Protein AF-A0A7D8UNP5-F1 (afdb_monomer)

Foldseek 3Di:
DPPDDPVVVCVVVVVLQVVLLVVLVVVDPDPVSSVVSSVVSSVCVCVVVVVVVVVVVVVVVVD

Sequence (63 aa):
MLSISPLYLLYFLPLLVVISLVYGATRHEDLSRILRHAGHTAYWLIAFMGVIFAVLWLVGLLV

Mean predicted aligned error: 3.93 Å

Secondary structure (DSSP, 8-state):
--SS-GGGGGGHHHHHHHHHHHHHHTT-SSHHHHHHHHHHHHHHHHHHHHHHHHHHHHHHHH-

pLDDT: mean 94.08, std 7.32, range [52.62, 98.44]

Solvent-accessible surface area (backbone atoms only — not comparable to full-atom values): 3578 Å² total; per-residue (Å²): 130,81,94,60,66,76,72,64,61,59,60,50,54,64,53,46,53,50,55,17,44,54,61,15,51,76,76,36,88,51,66,70,60,14,52,54,44,12,52,52,48,40,51,50,54,51,50,53,54,49,50,53,49,51,52,53,52,52,52,66,72,77,107

Radius of gyration: 15.52 Å; Cα contacts (8 Å, |Δi|>4): 27; chains: 1; bounding box: 37×17×43 Å

Structure (mmCIF, N/CA/C/O backbone):
data_AF-A0A7D8UNP5-F1
#
_entry.id   AF-A0A7D8UNP5-F1
#
loop_
_atom_site.group_PDB
_atom_site.id
_atom_site.type_symbol
_atom_site.label_atom_id
_atom_site.label_alt_id
_atom_site.label_comp_id
_atom_site.label_asym_id
_atom_site.label_entity_id
_atom_site.label_seq_id
_atom_site.pdbx_PDB_ins_code
_atom_site.Cartn_x
_atom_site.Cartn_y
_atom_site.Cartn_z
_atom_site.occupancy
_atom_site.B_iso_or_equiv
_atom_site.auth_seq_id
_atom_site.auth_comp_id
_atom_site.auth_asym_id
_atom_site.auth_atom_id
_atom_site.pdbx_PDB_model_num
ATOM 1 N N . MET A 1 1 ? 18.553 4.300 -15.902 1.00 52.62 1 MET A N 1
ATOM 2 C CA . MET A 1 1 ? 18.785 4.693 -14.492 1.00 52.62 1 MET A CA 1
ATOM 3 C C . MET A 1 1 ? 17.420 4.860 -13.849 1.00 52.62 1 MET A C 1
ATOM 5 O O . MET A 1 1 ? 16.581 5.496 -14.471 1.00 52.62 1 MET A O 1
ATOM 9 N N . LEU A 1 2 ? 17.154 4.253 -12.688 1.00 66.00 2 LEU A N 1
ATOM 10 C CA . LEU A 1 2 ? 15.903 4.522 -11.971 1.00 66.00 2 LEU A CA 1
ATOM 11 C C . LEU A 1 2 ? 15.932 5.978 -11.498 1.00 66.00 2 LEU A C 1
ATOM 13 O O . LEU A 1 2 ? 16.853 6.373 -10.788 1.00 66.00 2 LEU A O 1
ATOM 17 N N . SER A 1 3 ? 14.946 6.771 -11.916 1.00 8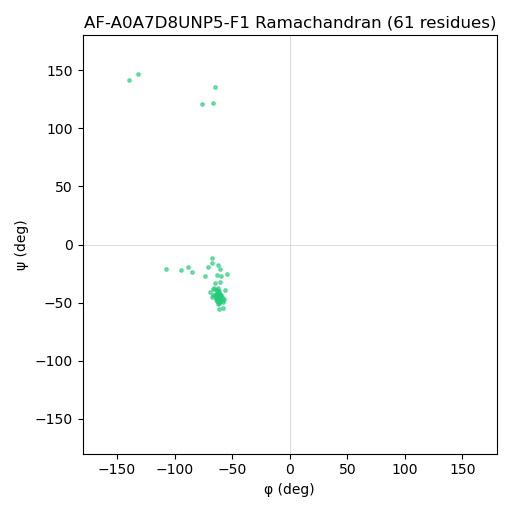0.88 3 SER A N 1
ATOM 18 C CA . SER A 1 3 ? 14.855 8.206 -11.609 1.00 80.88 3 SER A CA 1
ATOM 19 C C . SER A 1 3 ? 14.592 8.490 -10.126 1.00 80.88 3 SER A C 1
ATOM 21 O O . SER A 1 3 ? 14.685 9.634 -9.693 1.00 80.88 3 SER A O 1
ATOM 23 N N . ILE A 1 4 ? 14.237 7.458 -9.356 1.00 84.06 4 ILE A N 1
ATOM 24 C CA . ILE A 1 4 ? 13.863 7.539 -7.945 1.00 84.06 4 ILE A CA 1
ATOM 25 C C . ILE A 1 4 ? 14.604 6.481 -7.125 1.00 84.06 4 ILE A C 1
ATOM 27 O O . ILE A 1 4 ? 14.870 5.375 -7.601 1.00 84.06 4 ILE A O 1
ATOM 31 N N . SER A 1 5 ? 14.921 6.818 -5.873 1.00 90.56 5 SER A N 1
ATOM 32 C CA . SER A 1 5 ? 15.514 5.870 -4.927 1.00 90.56 5 SER A CA 1
ATOM 33 C C . SER A 1 5 ? 14.519 4.743 -4.612 1.00 90.56 5 SER A C 1
ATOM 35 O O . SER A 1 5 ? 13.360 5.047 -4.324 1.00 90.56 5 SER A O 1
ATOM 37 N N . PRO A 1 6 ? 14.939 3.461 -4.584 1.00 87.12 6 PRO A N 1
ATOM 38 C CA . PRO A 1 6 ? 14.064 2.341 -4.224 1.00 87.12 6 PRO A CA 1
ATOM 39 C C . PRO A 1 6 ? 13.365 2.500 -2.867 1.00 87.12 6 PRO A C 1
ATOM 41 O O . PRO A 1 6 ? 12.277 1.967 -2.672 1.00 87.12 6 PRO A O 1
ATOM 44 N N . LEU A 1 7 ? 13.940 3.281 -1.945 1.00 91.69 7 LEU A N 1
ATOM 45 C CA . LEU A 1 7 ? 13.321 3.599 -0.653 1.00 91.69 7 LEU A CA 1
ATOM 46 C C . LEU A 1 7 ? 11.973 4.321 -0.792 1.00 91.69 7 LEU A C 1
ATOM 48 O O . LEU A 1 7 ? 11.124 4.164 0.080 1.00 91.69 7 LEU A O 1
ATOM 52 N N . TYR A 1 8 ? 11.736 5.055 -1.885 1.00 90.81 8 TYR A N 1
ATOM 53 C CA . TYR A 1 8 ? 10.448 5.715 -2.132 1.00 90.81 8 TYR A CA 1
ATOM 54 C C . TYR A 1 8 ? 9.301 4.716 -2.274 1.00 90.81 8 TYR A C 1
ATOM 56 O O . TYR A 1 8 ? 8.161 5.052 -1.959 1.00 90.81 8 TYR A O 1
ATOM 64 N N . LEU A 1 9 ? 9.586 3.480 -2.698 1.00 88.12 9 LEU A N 1
ATOM 65 C CA . LEU A 1 9 ? 8.563 2.443 -2.778 1.00 88.12 9 LEU A CA 1
ATOM 66 C C . LEU A 1 9 ? 7.969 2.165 -1.397 1.00 88.12 9 LEU A C 1
ATOM 68 O O . LEU A 1 9 ? 6.771 1.945 -1.299 1.00 88.12 9 LEU A O 1
ATOM 72 N N . LEU A 1 10 ? 8.744 2.284 -0.314 1.00 93.38 10 LEU A N 1
ATOM 73 C CA . LEU A 1 10 ? 8.255 2.032 1.045 1.00 93.38 10 LEU A CA 1
ATOM 74 C C . LEU A 1 10 ? 7.107 2.958 1.465 1.00 93.38 10 LEU A C 1
ATOM 76 O O . LEU A 1 10 ? 6.337 2.580 2.345 1.00 93.38 10 LEU A O 1
ATOM 80 N N . TYR A 1 11 ? 6.928 4.117 0.820 1.00 92.81 11 TYR A N 1
ATOM 81 C CA . TYR A 1 11 ? 5.773 4.984 1.068 1.00 92.81 11 TYR A CA 1
ATOM 82 C C . TYR A 1 11 ? 4.431 4.325 0.722 1.00 92.81 11 TYR A C 1
ATOM 84 O O . TYR A 1 11 ? 3.400 4.753 1.243 1.00 92.81 11 TYR A O 1
ATOM 92 N N . PHE A 1 12 ? 4.419 3.249 -0.074 1.00 93.75 12 PHE A N 1
ATOM 93 C CA . PHE A 1 12 ? 3.198 2.481 -0.324 1.00 93.75 12 PHE A CA 1
ATOM 94 C C . PHE A 1 12 ? 2.667 1.805 0.952 1.00 93.75 12 PHE A C 1
ATOM 96 O O . PHE A 1 12 ? 1.454 1.689 1.110 1.00 93.75 12 PHE A O 1
ATOM 103 N N . LEU A 1 13 ? 3.543 1.376 1.871 1.00 96.00 13 LEU A N 1
ATOM 104 C CA . LEU A 1 13 ? 3.156 0.631 3.074 1.00 96.00 13 LEU A CA 1
ATOM 105 C C . LEU A 1 13 ? 2.222 1.425 4.001 1.00 96.00 13 LEU A C 1
ATOM 107 O O . LEU A 1 13 ? 1.129 0.927 4.281 1.00 96.00 13 LEU A O 1
ATOM 111 N N . PRO A 1 14 ? 2.574 2.643 4.469 1.00 97.00 14 PRO A N 1
ATOM 112 C CA . PRO A 1 14 ? 1.678 3.410 5.330 1.00 97.00 14 PRO A CA 1
ATOM 113 C C . PRO A 1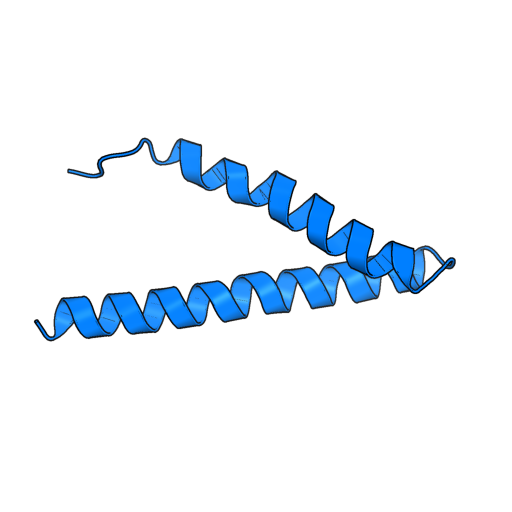 14 ? 0.364 3.759 4.619 1.00 97.00 14 PRO A C 1
ATOM 115 O O . PRO A 1 14 ? -0.694 3.684 5.239 1.00 97.00 14 PRO A O 1
ATOM 118 N N . LEU A 1 15 ? 0.401 4.061 3.316 1.00 96.38 15 LEU A N 1
ATOM 119 C CA . LEU A 1 15 ? -0.804 4.332 2.525 1.00 96.38 15 LEU A CA 1
ATOM 120 C C . LEU A 1 15 ? -1.733 3.115 2.462 1.00 96.38 15 LEU A C 1
ATOM 122 O O . LEU A 1 15 ? -2.931 3.240 2.715 1.00 96.38 15 LEU A O 1
ATOM 126 N N . LEU A 1 16 ? -1.181 1.935 2.173 1.00 97.38 16 LEU A N 1
ATOM 127 C CA . LEU A 1 16 ? -1.937 0.689 2.107 1.00 97.38 16 LEU A CA 1
ATOM 128 C C . LEU A 1 16 ? -2.602 0.374 3.450 1.00 97.38 16 LEU A C 1
ATOM 130 O O . LEU A 1 16 ? -3.785 0.029 3.477 1.00 97.38 16 LEU A O 1
ATOM 134 N N . VAL A 1 17 ? -1.856 0.512 4.550 1.00 97.44 17 VAL A N 1
ATOM 135 C CA . VAL A 1 17 ? -2.362 0.268 5.907 1.00 97.44 17 VAL A CA 1
ATOM 136 C C . VAL A 1 17 ? -3.508 1.225 6.233 1.00 97.44 17 VAL A C 1
ATOM 138 O O . VAL A 1 17 ? -4.581 0.770 6.629 1.00 97.44 17 VAL A O 1
ATOM 141 N N . VAL A 1 18 ? -3.318 2.532 6.018 1.00 98.00 18 VAL A N 1
ATOM 142 C CA . VAL A 1 18 ? -4.328 3.552 6.340 1.00 98.00 18 VAL A CA 1
ATOM 143 C C . VAL A 1 18 ? -5.604 3.343 5.527 1.00 98.00 18 VAL A C 1
ATOM 145 O O . VAL A 1 18 ? -6.682 3.248 6.110 1.00 98.00 18 VAL A O 1
ATOM 148 N N . ILE A 1 19 ? -5.507 3.213 4.201 1.00 96.81 19 ILE A N 1
ATOM 149 C CA . ILE A 1 19 ? -6.685 3.067 3.330 1.00 96.81 19 ILE A CA 1
ATOM 150 C C . ILE A 1 19 ? -7.463 1.791 3.676 1.00 96.81 19 ILE A C 1
ATOM 152 O O . ILE A 1 19 ? -8.691 1.818 3.778 1.00 96.81 19 ILE A O 1
ATOM 156 N N . SER A 1 20 ? -6.757 0.683 3.907 1.00 97.38 20 SER A N 1
ATOM 157 C 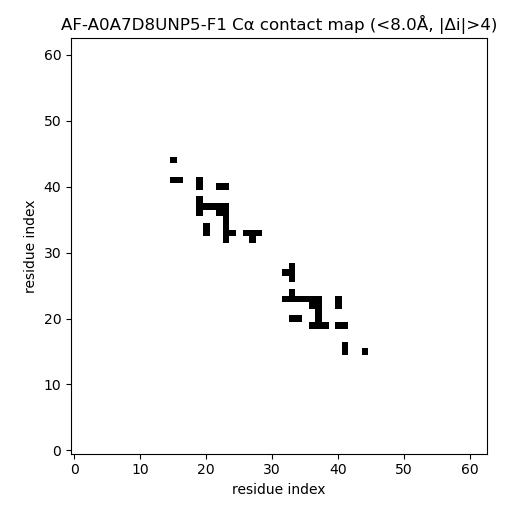CA .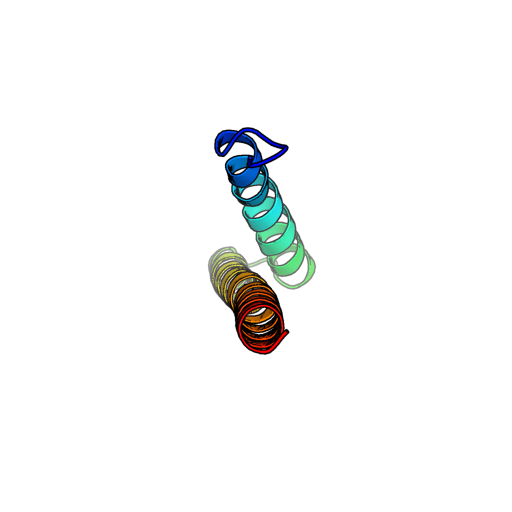 SER A 1 20 ? -7.385 -0.605 4.210 1.00 97.38 20 SER A CA 1
ATOM 158 C C . SER A 1 20 ? -8.109 -0.592 5.557 1.00 97.38 20 SER A C 1
ATOM 160 O O . SER A 1 20 ? -9.240 -1.075 5.651 1.00 97.38 20 SER A O 1
ATOM 162 N N . LEU A 1 21 ? -7.493 -0.008 6.592 1.00 97.25 21 LEU A N 1
ATOM 163 C CA . LEU A 1 21 ? -8.104 0.114 7.918 1.00 97.25 21 LEU A CA 1
ATOM 164 C C . LEU A 1 21 ? -9.305 1.061 7.911 1.00 97.25 21 LEU A C 1
ATOM 166 O O . LEU A 1 21 ? -10.352 0.696 8.441 1.00 97.25 21 LEU A O 1
ATOM 170 N N . VAL A 1 22 ? -9.192 2.233 7.278 1.00 97.06 22 VAL A N 1
ATOM 171 C CA . VAL A 1 22 ? -10.297 3.203 7.174 1.00 97.06 22 VAL A CA 1
ATOM 172 C C . VAL A 1 22 ? -11.487 2.585 6.438 1.00 97.06 22 VAL A C 1
ATOM 174 O O . VAL A 1 22 ? -12.629 2.700 6.886 1.00 97.06 22 VAL A O 1
ATOM 177 N N . TYR A 1 23 ? -11.235 1.851 5.353 1.00 94.88 23 TYR A N 1
ATOM 178 C CA . TYR A 1 23 ? -12.292 1.138 4.640 1.00 94.88 23 TYR A CA 1
ATOM 179 C C . TYR A 1 23 ? -12.985 0.082 5.520 1.00 94.88 23 TYR A C 1
ATOM 181 O O . TYR A 1 23 ? -14.210 -0.011 5.532 1.00 94.88 23 TYR A O 1
ATOM 189 N N . GLY A 1 24 ? -12.225 -0.699 6.295 1.00 93.50 24 GLY A N 1
ATOM 190 C CA . GLY A 1 24 ? -12.796 -1.684 7.218 1.00 93.50 24 GLY A CA 1
ATOM 191 C C . GLY A 1 24 ? -13.616 -1.047 8.347 1.00 93.50 24 GLY A C 1
ATOM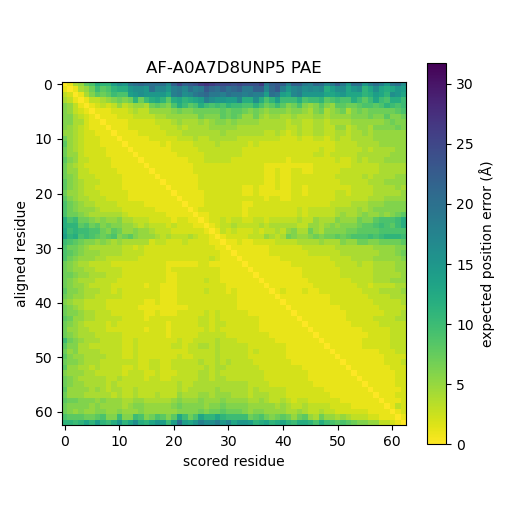 192 O O . GLY A 1 24 ? -14.716 -1.521 8.644 1.00 93.50 24 GLY A O 1
ATOM 193 N N . ALA A 1 25 ? -13.093 0.034 8.934 1.00 95.38 25 ALA A N 1
ATOM 194 C CA . ALA A 1 25 ? -13.645 0.723 10.102 1.00 95.38 25 ALA A CA 1
ATOM 195 C C . ALA A 1 25 ? -14.900 1.553 9.800 1.00 95.38 25 ALA A C 1
ATOM 197 O O . ALA A 1 25 ? -15.748 1.718 10.666 1.00 95.38 25 ALA A O 1
AT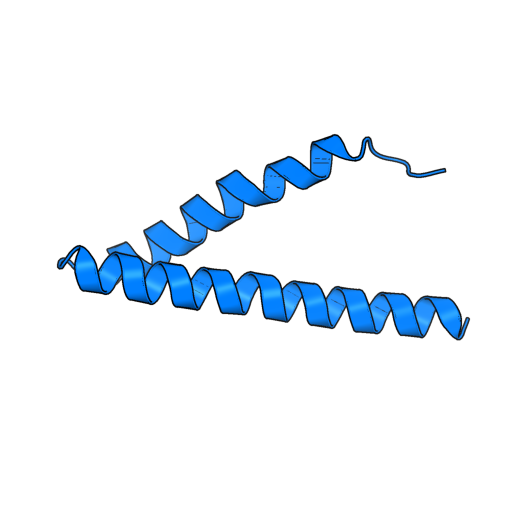OM 198 N N . THR A 1 26 ? -15.064 2.040 8.570 1.00 95.44 26 THR A N 1
ATOM 199 C CA . THR A 1 26 ? -16.285 2.770 8.172 1.00 95.44 26 THR A CA 1
ATOM 200 C C . THR A 1 26 ? -17.518 1.870 8.056 1.00 95.44 26 THR A C 1
ATOM 202 O O . THR A 1 26 ? -18.641 2.367 8.085 1.00 95.44 26 THR A O 1
ATOM 205 N N . ARG A 1 27 ? -17.331 0.549 7.923 1.00 88.56 27 ARG A N 1
ATOM 206 C CA . ARG A 1 27 ? -18.419 -0.414 7.687 1.00 88.56 27 ARG A CA 1
ATOM 207 C C . ARG A 1 27 ? -18.747 -1.289 8.897 1.00 88.56 27 ARG A C 1
ATOM 209 O O . ARG A 1 27 ? -19.828 -1.872 8.949 1.00 88.56 27 ARG A O 1
ATOM 216 N N . HIS A 1 28 ? -17.818 -1.428 9.836 1.00 92.88 28 HIS A N 1
ATOM 217 C CA . HIS A 1 28 ? -17.954 -2.341 10.964 1.00 92.88 28 HIS A CA 1
ATOM 218 C C . HIS A 1 28 ? -17.434 -1.690 12.240 1.00 92.88 28 HIS A C 1
ATOM 220 O O . HIS A 1 28 ? -16.394 -1.046 12.218 1.00 92.88 28 HIS A O 1
ATOM 226 N N . GLU A 1 29 ? -18.121 -1.937 13.351 1.00 91.69 29 GLU A N 1
ATOM 227 C CA . GLU A 1 29 ? -17.687 -1.515 14.691 1.00 91.69 29 GLU A CA 1
ATOM 228 C C . GLU A 1 29 ? -16.914 -2.626 15.420 1.00 91.69 29 GLU A C 1
ATOM 230 O O . GLU A 1 29 ? -16.118 -2.371 16.318 1.00 91.69 29 GLU A O 1
ATOM 235 N N . ASP A 1 30 ? -17.118 -3.880 15.007 1.00 97.06 30 ASP A N 1
ATOM 236 C CA . ASP A 1 30 ? -16.415 -5.038 15.552 1.00 97.06 30 ASP A CA 1
ATOM 237 C C . ASP A 1 30 ? -14.982 -5.120 15.006 1.00 97.06 30 ASP A C 1
ATOM 239 O O . ASP A 1 30 ? -14.771 -5.268 13.797 1.00 97.06 30 ASP A O 1
ATOM 243 N N . LEU A 1 31 ? -13.994 -5.082 15.906 1.00 96.19 31 LEU A N 1
ATOM 244 C CA . LEU A 1 31 ? -12.571 -5.074 15.555 1.00 96.19 31 LEU A CA 1
ATOM 245 C C . LEU A 1 31 ? -12.157 -6.274 14.689 1.00 96.19 31 LEU A C 1
ATOM 247 O O . LEU A 1 31 ? -11.372 -6.117 13.752 1.00 96.19 31 LEU A O 1
ATOM 251 N N . SER A 1 32 ? -12.691 -7.466 14.962 1.00 96.75 32 SER A N 1
ATOM 252 C CA . SER A 1 32 ? -12.372 -8.665 14.182 1.00 96.75 32 SER A CA 1
ATOM 253 C C . SER A 1 32 ? -12.856 -8.518 12.737 1.00 96.75 32 SER A C 1
ATOM 255 O O . SER A 1 32 ? -12.120 -8.805 11.784 1.00 96.75 32 SER A O 1
ATOM 257 N N . ARG A 1 33 ? -14.071 -7.988 12.548 1.00 96.25 33 ARG A N 1
ATOM 258 C CA . ARG A 1 33 ? -14.630 -7.718 11.215 1.00 96.25 33 ARG A CA 1
ATOM 259 C C . ARG A 1 33 ? -13.876 -6.617 10.478 1.00 96.25 33 ARG A C 1
ATOM 261 O O . ARG A 1 33 ? -13.679 -6.767 9.267 1.00 96.25 33 ARG A O 1
ATOM 268 N N . ILE A 1 34 ? -13.445 -5.568 11.184 1.00 97.31 34 ILE A N 1
ATOM 269 C CA . ILE A 1 34 ? -12.613 -4.489 10.632 1.00 97.31 34 ILE A CA 1
ATOM 270 C C . ILE A 1 34 ? -11.322 -5.075 10.069 1.00 97.31 34 ILE A C 1
ATOM 272 O O . ILE A 1 34 ? -11.040 -4.887 8.888 1.00 97.31 34 ILE A O 1
ATOM 276 N N . LEU A 1 35 ? -10.567 -5.826 10.877 1.00 97.31 35 LEU A N 1
ATOM 277 C CA . LEU A 1 35 ? -9.270 -6.372 10.468 1.00 97.31 35 LEU A CA 1
ATOM 278 C C . LEU A 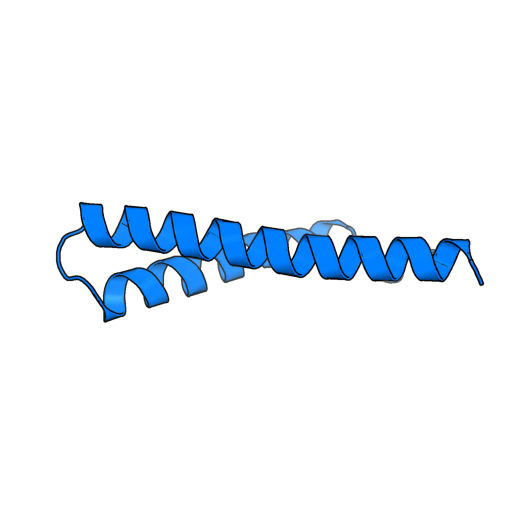1 35 ? -9.401 -7.364 9.307 1.00 97.31 35 LEU A C 1
ATOM 280 O O . LEU A 1 35 ? -8.597 -7.328 8.375 1.00 97.31 35 LEU A O 1
ATOM 284 N N . ARG A 1 36 ? -10.443 -8.205 9.308 1.00 97.12 36 ARG A N 1
ATOM 285 C CA . ARG A 1 36 ? -10.698 -9.142 8.205 1.00 97.12 36 ARG A CA 1
ATOM 286 C C . ARG A 1 36 ? -10.993 -8.416 6.891 1.00 97.12 36 ARG A C 1
ATOM 288 O O . ARG A 1 36 ? -10.445 -8.788 5.855 1.00 97.12 36 ARG A O 1
ATOM 295 N N . HIS A 1 37 ? -11.840 -7.386 6.925 1.00 96.19 37 HIS A N 1
ATOM 296 C CA . HIS A 1 37 ? -12.142 -6.596 5.731 1.00 96.19 37 HIS A CA 1
ATOM 297 C C . HIS A 1 37 ? -10.950 -5.755 5.289 1.00 96.19 37 HIS A C 1
ATOM 299 O O . HIS A 1 37 ? -10.667 -5.719 4.099 1.00 96.19 37 HIS A O 1
ATOM 305 N N . ALA A 1 38 ? -10.217 -5.148 6.221 1.00 97.31 38 ALA A N 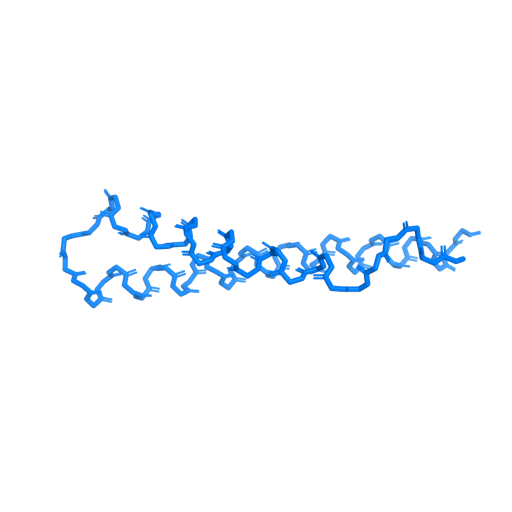1
ATOM 306 C CA . ALA A 1 38 ? -9.000 -4.409 5.916 1.00 97.31 38 ALA A CA 1
ATOM 307 C C . ALA A 1 38 ? -7.965 -5.307 5.222 1.00 97.31 38 ALA A C 1
ATOM 309 O O . ALA A 1 38 ? -7.426 -4.928 4.187 1.00 97.31 38 ALA A O 1
ATOM 310 N N . GLY A 1 39 ? -7.745 -6.530 5.718 1.00 97.69 39 GLY A N 1
ATOM 311 C CA . GLY A 1 39 ? -6.854 -7.498 5.072 1.00 97.69 39 GLY A CA 1
ATOM 312 C C . GLY A 1 39 ? -7.300 -7.866 3.653 1.00 97.69 39 GLY A C 1
ATOM 313 O O . GLY A 1 39 ? -6.487 -7.876 2.731 1.00 97.69 39 GLY A O 1
ATOM 314 N N . HIS A 1 40 ? -8.600 -8.101 3.454 1.00 97.00 40 HIS A N 1
ATOM 315 C CA . HIS A 1 40 ? -9.158 -8.359 2.125 1.00 97.00 40 HIS A CA 1
ATOM 316 C C . HIS A 1 40 ? -8.996 -7.152 1.182 1.00 97.00 40 HIS A C 1
ATOM 318 O O . HIS A 1 40 ? -8.610 -7.321 0.027 1.00 97.00 40 HIS A O 1
ATOM 324 N N . THR A 1 41 ? -9.234 -5.932 1.671 1.00 96.81 41 THR A N 1
ATOM 325 C CA . THR A 1 41 ? -9.023 -4.691 0.913 1.00 96.81 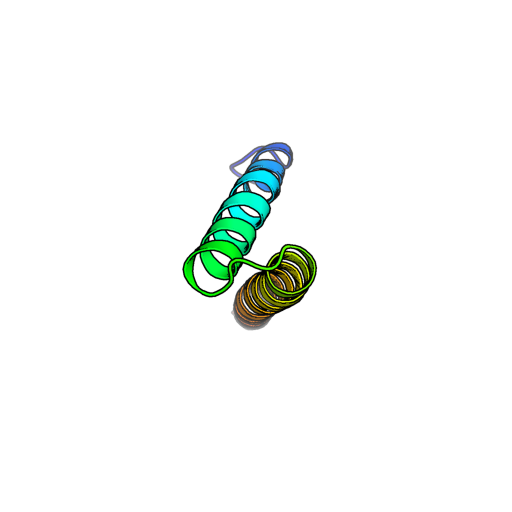41 THR A CA 1
ATOM 326 C C . THR A 1 41 ? -7.558 -4.519 0.521 1.00 96.81 41 THR A C 1
ATOM 328 O O . THR A 1 41 ? -7.278 -4.247 -0.646 1.00 96.81 41 THR A O 1
ATOM 331 N N . ALA A 1 42 ? -6.624 -4.742 1.449 1.00 97.69 42 ALA A N 1
ATOM 332 C CA . ALA A 1 42 ? -5.190 -4.661 1.184 1.00 97.69 42 ALA A CA 1
ATOM 333 C C . ALA A 1 42 ? -4.751 -5.665 0.107 1.00 97.69 42 ALA A C 1
ATOM 335 O O . ALA A 1 42 ? -4.022 -5.302 -0.819 1.00 97.69 42 ALA A O 1
ATOM 336 N N . TYR A 1 43 ? -5.234 -6.910 0.200 1.00 98.06 43 TYR A N 1
ATOM 337 C CA . TYR A 1 43 ? -4.967 -7.955 -0.787 1.00 98.06 43 TYR A CA 1
ATOM 338 C C . TYR A 1 43 ? -5.421 -7.540 -2.190 1.00 98.06 43 TYR A C 1
ATOM 340 O O . TYR A 1 43 ? -4.629 -7.607 -3.128 1.00 98.06 43 TYR A O 1
ATOM 348 N N . TRP A 1 44 ? -6.658 -7.057 -2.338 1.00 97.88 44 TRP A N 1
ATOM 349 C CA . TRP A 1 44 ? -7.173 -6.633 -3.643 1.00 97.88 44 TRP A CA 1
ATOM 350 C C . TRP A 1 44 ? -6.449 -5.414 -4.207 1.00 97.88 44 TRP A C 1
ATOM 352 O O . TRP A 1 44 ? -6.199 -5.373 -5.409 1.00 97.88 44 TRP A O 1
ATOM 362 N N . LEU A 1 45 ? -6.072 -4.450 -3.362 1.00 96.69 45 LEU A N 1
ATOM 363 C CA . LEU A 1 45 ? -5.287 -3.284 -3.775 1.00 96.69 45 LEU A CA 1
ATOM 364 C C . LEU A 1 45 ? -3.929 -3.697 -4.352 1.00 96.69 45 LEU A C 1
ATOM 366 O O . LEU A 1 45 ? -3.578 -3.276 -5.455 1.00 96.69 45 LEU A O 1
ATOM 370 N N . ILE A 1 46 ? -3.192 -4.554 -3.637 1.00 97.38 46 ILE A N 1
ATOM 371 C CA . ILE A 1 46 ? -1.897 -5.068 -4.101 1.00 97.38 46 ILE A CA 1
ATOM 372 C C . ILE A 1 46 ? -2.078 -5.908 -5.367 1.00 97.38 46 ILE A C 1
ATOM 374 O O . ILE A 1 46 ? -1.335 -5.718 -6.326 1.00 97.38 46 ILE A O 1
ATOM 378 N N . ALA A 1 47 ? -3.056 -6.816 -5.390 1.00 98.06 47 ALA A N 1
ATOM 379 C CA . ALA A 1 47 ? -3.301 -7.686 -6.535 1.00 98.06 47 ALA A CA 1
ATOM 380 C C . ALA A 1 47 ? -3.636 -6.874 -7.792 1.00 98.06 47 ALA A C 1
ATOM 382 O O . ALA A 1 47 ? -3.042 -7.096 -8.843 1.00 98.06 47 ALA A O 1
ATOM 383 N N . PHE A 1 48 ? -4.527 -5.889 -7.680 1.00 97.75 48 PHE A N 1
ATOM 384 C CA . PHE A 1 48 ? -4.910 -5.034 -8.799 1.00 97.75 48 PHE A CA 1
ATOM 385 C C . PHE A 1 48 ? -3.726 -4.211 -9.327 1.00 97.75 48 PHE A C 1
ATOM 387 O O . PHE A 1 48 ? -3.452 -4.227 -10.527 1.00 97.75 48 PHE A O 1
ATOM 394 N N . MET A 1 49 ? -2.971 -3.554 -8.439 1.00 96.31 49 MET A N 1
ATOM 395 C CA . MET A 1 49 ? -1.757 -2.820 -8.822 1.00 96.31 49 MET A CA 1
ATOM 396 C C . MET A 1 49 ? -0.695 -3.739 -9.438 1.00 96.31 49 MET A C 1
ATOM 398 O O . MET A 1 49 ? -0.062 -3.372 -10.426 1.00 96.31 49 MET A O 1
ATOM 402 N N . GLY A 1 50 ? -0.530 -4.947 -8.898 1.00 96.94 50 GLY A N 1
ATOM 403 C CA . GLY A 1 50 ? 0.383 -5.963 -9.417 1.00 96.94 50 GLY A CA 1
ATOM 404 C C . GLY A 1 50 ? -0.001 -6.449 -10.813 1.00 96.94 50 GLY A C 1
ATOM 405 O O . GLY A 1 50 ? 0.875 -6.613 -11.658 1.00 96.94 50 GLY A O 1
ATOM 406 N N . VAL A 1 51 ? -1.298 -6.614 -11.092 1.00 98.44 51 VAL A N 1
ATOM 407 C CA . VAL A 1 51 ? -1.794 -6.953 -12.435 1.00 98.44 51 VAL A CA 1
ATOM 408 C C . VAL A 1 51 ? -1.490 -5.830 -13.424 1.00 98.44 51 VAL A C 1
ATOM 410 O O . VAL A 1 51 ? -0.963 -6.109 -14.499 1.00 98.44 51 VAL A O 1
ATOM 413 N N . ILE A 1 52 ? -1.750 -4.568 -13.066 1.00 97.81 52 ILE A N 1
ATOM 414 C CA . ILE A 1 52 ? -1.396 -3.424 -13.924 1.00 97.81 52 ILE A CA 1
ATOM 415 C C . ILE A 1 52 ? 0.108 -3.414 -14.199 1.00 97.81 52 ILE A C 1
ATOM 417 O O . ILE A 1 52 ? 0.517 -3.304 -15.353 1.00 97.81 52 ILE A O 1
ATOM 421 N N . PHE A 1 53 ? 0.931 -3.574 -13.160 1.00 95.81 53 PHE A N 1
ATOM 422 C CA . PHE A 1 53 ? 2.381 -3.654 -13.307 1.00 95.81 53 PHE A CA 1
ATOM 423 C C . PHE A 1 53 ? 2.797 -4.784 -14.256 1.00 95.81 53 PHE A C 1
ATOM 425 O O . PHE A 1 53 ? 3.591 -4.547 -15.162 1.00 95.81 53 PHE A O 1
ATOM 432 N N . ALA A 1 54 ? 2.238 -5.986 -14.097 1.00 98.00 54 ALA A N 1
ATOM 433 C CA . ALA A 1 54 ? 2.542 -7.129 -14.953 1.00 98.00 54 ALA A CA 1
ATOM 434 C C . ALA A 1 54 ? 2.168 -6.865 -16.419 1.00 98.00 54 ALA A C 1
ATOM 436 O O . ALA A 1 54 ? 2.951 -7.171 -17.315 1.00 98.00 54 ALA A O 1
ATOM 437 N N . VAL A 1 55 ? 1.008 -6.251 -16.673 1.00 98.00 55 VAL A N 1
ATOM 438 C CA . VAL A 1 55 ? 0.585 -5.866 -18.028 1.00 98.00 55 VAL A CA 1
ATOM 439 C C . VAL A 1 55 ? 1.547 -4.842 -18.628 1.00 98.00 55 VAL A C 1
ATOM 441 O O . VAL A 1 55 ? 2.008 -5.033 -19.750 1.00 98.00 55 VAL A O 1
ATOM 444 N N . LEU A 1 56 ? 1.893 -3.785 -17.889 1.00 96.62 56 LEU A N 1
ATOM 445 C CA . LEU A 1 56 ? 2.832 -2.762 -18.360 1.00 96.62 56 LEU A CA 1
ATOM 446 C C . LEU A 1 56 ? 4.226 -3.339 -18.623 1.00 96.62 56 LEU A C 1
ATOM 448 O O . LEU A 1 56 ? 4.855 -2.991 -19.619 1.00 96.62 56 LEU A O 1
ATOM 452 N N . TRP A 1 57 ? 4.686 -4.246 -17.761 1.00 96.19 57 TRP A N 1
ATOM 453 C CA . TRP A 1 57 ? 5.942 -4.962 -17.942 1.00 96.19 57 TRP A CA 1
ATOM 454 C C . TRP A 1 57 ? 5.929 -5.789 -19.228 1.00 96.19 57 TRP A C 1
ATOM 456 O O . TRP A 1 57 ? 6.864 -5.708 -20.017 1.00 96.19 57 TRP A O 1
ATOM 466 N N . LEU A 1 58 ? 4.860 -6.555 -19.467 1.00 98.19 58 LEU A N 1
ATOM 467 C CA . LEU A 1 58 ? 4.707 -7.351 -20.685 1.00 98.19 58 LEU A CA 1
ATOM 468 C C . LEU A 1 58 ? 4.684 -6.473 -21.936 1.00 98.19 58 LEU A C 1
ATOM 470 O O . LEU A 1 58 ? 5.383 -6.778 -22.895 1.00 98.19 58 LEU A O 1
ATOM 474 N N . VAL A 1 59 ? 3.934 -5.369 -21.922 1.00 97.81 59 VAL A N 1
ATOM 475 C CA . VAL A 1 59 ? 3.910 -4.416 -23.042 1.00 97.81 59 VAL A CA 1
ATOM 476 C C . VAL A 1 59 ? 5.305 -3.845 -23.296 1.00 97.81 59 VAL A C 1
ATOM 478 O O . VAL A 1 59 ? 5.734 -3.802 -24.443 1.00 97.81 59 VAL A O 1
ATOM 481 N N . GLY A 1 60 ? 6.037 -3.474 -22.243 1.00 95.75 60 GLY A N 1
ATOM 482 C CA . GLY A 1 60 ? 7.408 -2.974 -22.359 1.00 95.75 60 GLY A CA 1
ATOM 483 C C . GLY A 1 60 ? 8.435 -4.007 -22.835 1.00 95.75 60 GLY A C 1
ATOM 484 O O . GLY A 1 60 ? 9.523 -3.616 -23.228 1.00 95.75 60 GLY A O 1
ATOM 485 N N . LEU A 1 61 ? 8.121 -5.307 -22.801 1.00 95.88 61 LEU A N 1
ATOM 486 C CA . LEU A 1 61 ? 8.948 -6.348 -23.425 1.00 95.88 61 LEU A CA 1
ATOM 487 C C . LEU A 1 61 ? 8.638 -6.537 -24.916 1.00 95.88 61 LEU A C 1
ATOM 489 O O . LEU A 1 61 ? 9.465 -7.084 -25.642 1.00 95.88 61 LEU A O 1
ATOM 493 N N . LEU A 1 62 ? 7.432 -6.168 -25.352 1.00 95.25 62 LEU A N 1
ATOM 494 C CA . LEU A 1 62 ? 6.958 -6.356 -26.726 1.00 95.25 62 LEU A CA 1
ATOM 495 C C . LEU A 1 62 ? 7.304 -5.179 -27.649 1.00 95.25 62 LEU A C 1
ATOM 497 O O . LEU A 1 62 ? 7.255 -5.344 -28.868 1.00 95.25 62 LEU A O 1
ATOM 501 N N . VAL A 1 63 ? 7.605 -4.013 -27.074 1.00 88.94 63 VAL A N 1
ATOM 502 C CA . VAL A 1 63 ? 7.963 -2.762 -27.763 1.00 88.94 63 VAL A CA 1
ATOM 503 C C . VAL A 1 63 ? 9.443 -2.479 -27.559 1.00 88.94 63 VAL A C 1
ATOM 505 O O . VAL A 1 63 ? 10.111 -2.153 -28.563 1.00 88.94 63 VAL A O 1
#

Nearest PDB structures (foldseek):
  7kvb-assembly1_a  TM=7.522E-01  e=2.776E+00  Murray Valley encephalitis virus
  6zqv-assembly1_B  TM=7.789E-01  e=3.629E+00  Spondweni virus
  7kv9-assembly1_a  TM=7.679E-01  e=4.437E+00  Kunjin virus
  7lcg-assembly1_B  TM=7.666E-01  e=4.437E+00  Usutu virus